Protein AF-A0A8E2I659-F1 (afdb_monomer)

Structure (mmCIF, N/CA/C/O backbone):
data_AF-A0A8E2I659-F1
#
_entry.id   AF-A0A8E2I659-F1
#
loop_
_atom_site.group_PDB
_atom_site.id
_atom_site.type_symbol
_atom_site.label_atom_id
_atom_site.label_alt_id
_atom_site.label_comp_id
_atom_site.label_asym_id
_atom_site.label_entity_id
_atom_site.label_seq_id
_atom_site.pdbx_PDB_ins_code
_atom_sit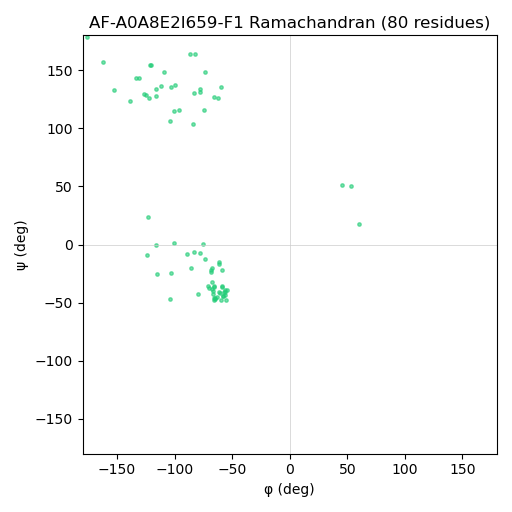e.Cartn_x
_atom_site.Cartn_y
_atom_site.Cartn_z
_atom_site.occupancy
_atom_site.B_iso_or_equiv
_atom_site.auth_seq_id
_atom_site.auth_comp_id
_atom_site.auth_asym_id
_atom_site.auth_atom_id
_atom_site.pdbx_PDB_model_num
ATOM 1 N N . VAL A 1 1 ? -6.951 6.762 -2.458 1.00 89.75 1 VAL A N 1
ATOM 2 C CA . VAL A 1 1 ? -6.708 5.576 -3.321 1.00 89.75 1 VAL A CA 1
ATOM 3 C C . VAL A 1 1 ? -6.902 5.878 -4.808 1.00 89.75 1 VAL A C 1
ATOM 5 O O . VAL A 1 1 ? -5.925 5.755 -5.522 1.00 89.75 1 VAL A O 1
ATOM 8 N N . ILE A 1 2 ? -8.071 6.342 -5.286 1.00 95.94 2 ILE A N 1
ATOM 9 C CA . ILE A 1 2 ? -8.256 6.685 -6.722 1.00 95.94 2 ILE A CA 1
ATOM 10 C C . ILE A 1 2 ? -7.262 7.752 -7.207 1.00 95.94 2 ILE A C 1
ATOM 12 O O . I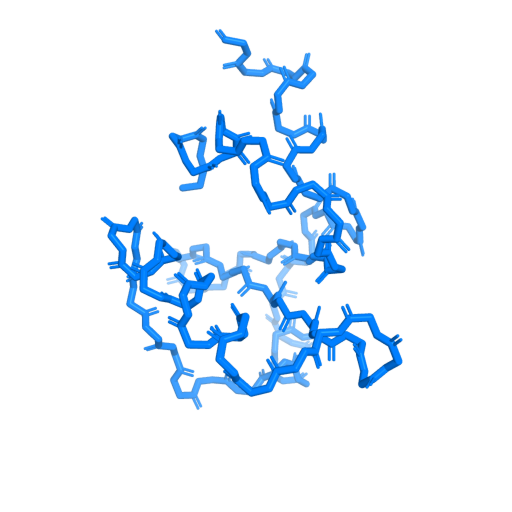LE A 1 2 ? -6.662 7.606 -8.259 1.00 95.94 2 ILE A O 1
ATOM 16 N N . SER A 1 3 ? -7.035 8.817 -6.434 1.00 96.19 3 SER A N 1
ATOM 17 C CA . SER A 1 3 ? -6.044 9.831 -6.824 1.00 96.19 3 SER A CA 1
ATOM 18 C C . SER A 1 3 ? -4.605 9.302 -6.801 1.00 96.19 3 SER A C 1
ATOM 20 O O . SER A 1 3 ? -3.798 9.731 -7.615 1.00 96.19 3 SER A O 1
ATOM 22 N N . LEU A 1 4 ? -4.306 8.369 -5.889 1.00 95.62 4 LEU A N 1
ATOM 23 C CA . LEU A 1 4 ? -2.981 7.763 -5.738 1.00 95.62 4 LEU A CA 1
ATOM 24 C C . LEU A 1 4 ? -2.654 6.836 -6.915 1.00 95.62 4 LEU A C 1
ATOM 26 O O . LEU A 1 4 ? -1.530 6.853 -7.392 1.00 95.62 4 LEU A O 1
A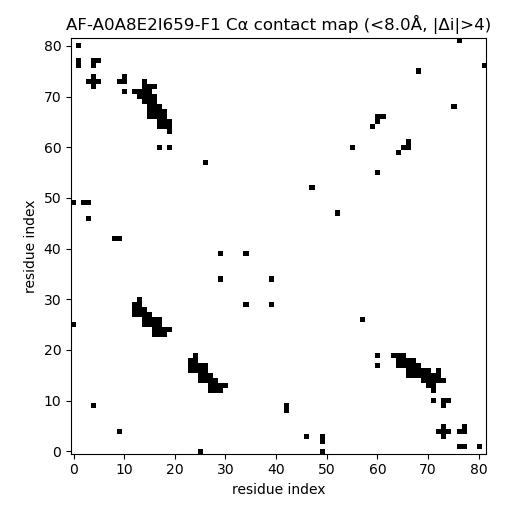TOM 30 N N . SER A 1 5 ? -3.637 6.088 -7.435 1.00 95.06 5 SER A N 1
ATOM 31 C CA . SER A 1 5 ? -3.406 5.160 -8.552 1.00 95.06 5 SER A CA 1
ATOM 32 C C . SER A 1 5 ? -2.934 5.845 -9.831 1.00 95.06 5 SER A C 1
ATOM 34 O O . SER A 1 5 ? -2.406 5.180 -10.708 1.00 95.06 5 SER A O 1
ATOM 36 N N . LYS A 1 6 ? -3.090 7.167 -9.949 1.00 94.44 6 LYS A N 1
ATOM 37 C CA . LYS A 1 6 ? -2.639 7.941 -11.113 1.00 94.44 6 LYS A CA 1
ATOM 38 C C . LYS A 1 6 ? -1.128 8.217 -11.121 1.00 94.44 6 LYS A C 1
ATOM 40 O O . LYS A 1 6 ? -0.642 8.769 -12.103 1.00 94.44 6 LYS A O 1
ATOM 45 N N . ARG A 1 7 ? -0.408 7.882 -10.045 1.00 93.81 7 ARG A N 1
ATOM 46 C CA . ARG A 1 7 ? 1.054 7.999 -9.946 1.00 93.81 7 ARG A CA 1
ATOM 47 C C . ARG A 1 7 ? 1.702 6.760 -10.561 1.00 93.81 7 ARG A C 1
ATOM 49 O O . ARG A 1 7 ? 1.691 5.695 -9.953 1.00 93.81 7 ARG A O 1
ATOM 56 N N . THR A 1 8 ? 2.230 6.902 -11.773 1.00 88.56 8 THR A N 1
ATOM 57 C CA . THR A 1 8 ? 2.860 5.808 -12.534 1.00 88.56 8 THR A CA 1
ATOM 58 C C . THR A 1 8 ? 4.157 5.315 -11.899 1.00 88.56 8 THR A C 1
ATOM 60 O O . THR A 1 8 ? 4.580 4.194 -12.143 1.00 88.56 8 THR A O 1
ATOM 63 N N . GLU A 1 9 ? 4.782 6.131 -11.049 1.00 90.25 9 GLU A N 1
ATOM 64 C CA . GLU A 1 9 ? 5.973 5.776 -10.269 1.00 90.25 9 GLU A CA 1
ATOM 65 C C . GLU A 1 9 ? 5.721 4.603 -9.305 1.00 90.25 9 GLU A C 1
ATOM 67 O O . GLU A 1 9 ? 6.660 4.009 -8.792 1.00 90.25 9 GLU A O 1
ATOM 72 N N . LEU A 1 10 ? 4.452 4.266 -9.050 1.00 89.50 10 LEU A N 1
ATOM 73 C CA . LEU A 1 10 ? 4.040 3.230 -8.108 1.00 89.50 10 LEU A CA 1
ATOM 74 C C . LEU A 1 10 ? 3.672 1.899 -8.785 1.00 89.50 10 LEU A C 1
ATOM 76 O O . LEU A 1 10 ? 3.259 0.966 -8.096 1.00 89.50 10 LEU A O 1
ATOM 80 N N . ASP A 1 11 ? 3.774 1.802 -10.113 1.00 86.62 11 ASP A N 1
ATOM 81 C CA . ASP A 1 11 ? 3.279 0.646 -10.875 1.00 86.62 11 ASP A CA 1
ATOM 82 C C . ASP A 1 11 ? 4.080 -0.644 -10.617 1.00 86.62 11 ASP A C 1
ATOM 84 O O . ASP A 1 11 ? 3.536 -1.738 -10.766 1.00 86.62 11 ASP A O 1
ATOM 88 N N . GLU A 1 12 ? 5.340 -0.532 -10.187 1.00 88.25 12 GLU A N 1
ATOM 89 C CA . GLU A 1 12 ? 6.197 -1.680 -9.846 1.00 88.25 12 GLU A CA 1
ATOM 90 C C . GLU A 1 12 ? 5.965 -2.208 -8.418 1.00 88.25 12 GLU A C 1
ATOM 92 O O . GLU A 1 12 ? 6.495 -3.254 -8.040 1.00 88.25 12 GLU A O 1
ATOM 97 N N . LEU A 1 13 ? 5.140 -1.521 -7.619 1.00 92.25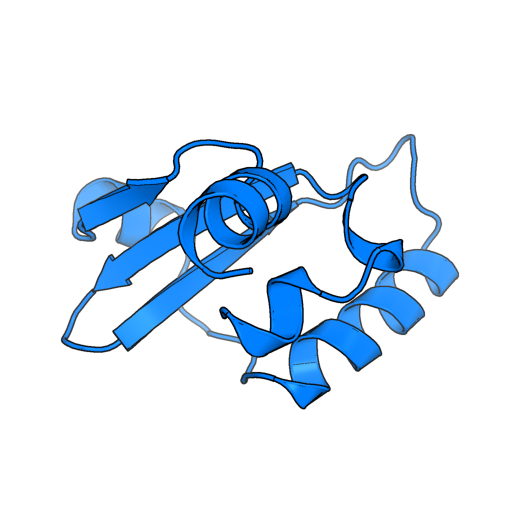 13 LEU A N 1
ATOM 98 C CA . LEU A 1 13 ? 4.866 -1.916 -6.243 1.00 92.25 13 LEU A CA 1
ATOM 99 C C . LEU A 1 13 ? 3.876 -3.077 -6.170 1.00 92.25 13 LEU A C 1
ATOM 101 O O . LEU A 1 13 ? 2.774 -3.049 -6.734 1.00 92.25 13 LEU A O 1
ATOM 105 N N . GLN A 1 14 ? 4.216 -4.065 -5.346 1.00 94.62 14 GLN A N 1
ATOM 106 C CA . GLN A 1 14 ? 3.281 -5.122 -4.992 1.00 94.62 14 GLN A CA 1
ATOM 107 C C . GLN A 1 14 ? 2.256 -4.557 -4.012 1.00 94.62 14 GLN A C 1
ATOM 109 O O . GLN A 1 14 ? 2.584 -4.122 -2.907 1.00 94.62 14 GLN A O 1
ATOM 114 N N . THR A 1 15 ? 0.994 -4.517 -4.441 1.00 96.62 15 THR A N 1
ATOM 115 C CA . THR A 1 15 ? -0.064 -3.825 -3.703 1.00 96.62 15 THR A CA 1
ATOM 116 C C . THR A 1 15 ? -1.307 -4.671 -3.513 1.00 96.62 15 THR A C 1
ATOM 118 O O . THR A 1 15 ? -1.735 -5.384 -4.420 1.00 96.62 15 THR A O 1
ATOM 121 N N . LYS A 1 16 ? -1.937 -4.522 -2.341 1.00 97.81 16 LYS A N 1
ATOM 122 C CA . LYS A 1 16 ? -3.247 -5.108 -2.011 1.00 97.81 16 LYS A CA 1
ATOM 123 C C . LYS A 1 16 ? -4.154 -4.074 -1.364 1.00 97.81 16 LYS A C 1
ATOM 125 O O . LYS A 1 16 ? -3.695 -3.260 -0.565 1.00 97.81 16 LYS A O 1
ATOM 130 N N . LEU A 1 17 ? -5.449 -4.115 -1.669 1.00 98.19 17 LEU A N 1
ATOM 131 C CA . LEU A 1 17 ? -6.430 -3.182 -1.119 1.00 98.19 17 LEU A CA 1
ATOM 132 C C . LEU A 1 17 ? -7.449 -3.913 -0.254 1.00 98.19 17 LEU A C 1
ATOM 134 O O . LEU A 1 17 ? -8.131 -4.829 -0.714 1.00 98.19 17 LEU A O 1
ATOM 138 N N . PHE A 1 18 ? -7.620 -3.428 0.970 1.00 98.50 18 PHE A N 1
ATOM 139 C CA . PHE A 1 18 ? -8.586 -3.936 1.934 1.00 98.50 18 PHE A CA 1
ATOM 140 C C . PHE A 1 18 ? -9.564 -2.838 2.354 1.00 98.50 18 PHE A C 1
ATOM 142 O O . PHE A 1 18 ? -9.228 -1.653 2.365 1.00 98.50 18 PHE A O 1
ATOM 149 N N . SER A 1 19 ? -10.764 -3.232 2.780 1.00 98.06 19 SER A N 1
ATOM 150 C CA . SER A 1 19 ? -11.621 -2.395 3.624 1.00 98.06 19 SER A CA 1
ATOM 151 C C . SER A 1 19 ? -11.753 -2.997 5.011 1.00 98.06 19 SER A C 1
ATOM 153 O O . SER A 1 19 ? -11.968 -4.195 5.179 1.00 98.06 19 SER A O 1
ATOM 155 N N . PHE A 1 20 ? -11.649 -2.150 6.026 1.00 97.94 20 PHE A N 1
ATOM 156 C CA . PHE A 1 20 ? -11.812 -2.549 7.414 1.00 97.94 20 PHE A CA 1
ATOM 157 C C . PHE A 1 20 ? -12.303 -1.355 8.231 1.00 97.94 20 PHE A C 1
ATOM 159 O O . PHE A 1 20 ? -11.779 -0.253 8.099 1.00 97.94 20 PHE A O 1
ATOM 166 N N . LYS A 1 21 ? -13.333 -1.552 9.066 1.00 95.94 21 LYS A N 1
ATOM 167 C CA . LYS A 1 21 ? -13.902 -0.506 9.944 1.00 95.94 21 LYS A CA 1
ATOM 168 C C . LYS A 1 21 ? -14.126 0.845 9.236 1.00 95.94 21 LYS A C 1
ATOM 170 O O . LYS A 1 21 ? -13.675 1.886 9.709 1.00 95.94 21 LYS A O 1
ATOM 175 N N . ASN A 1 22 ? -14.808 0.812 8.088 1.00 95.94 22 ASN A N 1
ATOM 176 C CA . ASN A 1 22 ? -15.143 1.983 7.261 1.00 95.94 22 ASN A CA 1
ATOM 177 C C . ASN A 1 22 ? -13.932 2.778 6.733 1.00 95.94 22 ASN A C 1
ATOM 179 O O . ASN A 1 22 ? -14.089 3.915 6.293 1.00 95.94 22 ASN A O 1
ATOM 183 N N . LYS A 1 23 ? -12.737 2.183 6.741 1.00 96.94 23 LYS A N 1
ATOM 184 C CA . LYS A 1 23 ? -11.527 2.733 6.131 1.00 96.94 23 LYS A CA 1
ATOM 185 C C . LYS A 1 23 ? -10.988 1.779 5.072 1.00 96.94 23 LY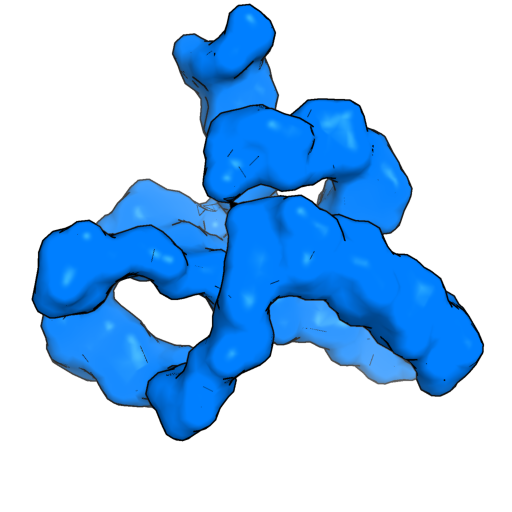S A C 1
ATOM 187 O O . LYS A 1 23 ? -11.228 0.572 5.133 1.00 96.94 23 LYS A O 1
ATOM 192 N N . TYR A 1 24 ? -10.259 2.340 4.115 1.00 97.50 24 TYR A N 1
ATOM 193 C CA . TYR A 1 24 ? -9.507 1.581 3.124 1.00 97.50 24 TYR A CA 1
ATOM 194 C C . TYR A 1 24 ? -8.044 1.523 3.541 1.00 97.50 24 TYR A C 1
ATOM 196 O O . TYR A 1 24 ? -7.490 2.534 3.968 1.00 97.50 24 TYR A O 1
ATOM 204 N N . TYR A 1 25 ? -7.443 0.348 3.405 1.00 98.12 25 TYR A N 1
ATOM 205 C CA . TYR A 1 25 ? -6.048 0.091 3.733 1.00 98.12 25 TYR A CA 1
ATOM 206 C C . TYR A 1 25 ? -5.343 -0.437 2.496 1.00 98.12 25 TYR A C 1
ATOM 208 O O . TYR A 1 25 ? -5.802 -1.406 1.889 1.00 98.12 25 TYR A O 1
ATOM 216 N N . LEU A 1 26 ? -4.245 0.215 2.132 1.00 97.56 26 LEU A N 1
ATOM 217 C CA . LEU A 1 26 ? -3.364 -0.208 1.058 1.00 97.56 26 LEU A CA 1
ATOM 218 C C . LEU A 1 26 ? -2.155 -0.893 1.696 1.00 97.56 26 LEU A C 1
ATOM 220 O O . LEU A 1 26 ? -1.408 -0.251 2.426 1.00 97.56 26 LEU A O 1
ATOM 224 N N . SER A 1 27 ? -1.998 -2.188 1.445 1.00 97.06 27 SER A N 1
ATOM 225 C CA . SER A 1 27 ? -0.753 -2.895 1.735 1.00 97.06 27 SER A CA 1
ATOM 226 C C . SER A 1 27 ? 0.196 -2.655 0.574 1.00 97.06 27 SER A C 1
ATOM 228 O O . SER A 1 27 ? -0.211 -2.842 -0.575 1.00 97.06 27 SER A O 1
ATOM 230 N N . VAL A 1 28 ? 1.422 -2.252 0.882 1.00 95.38 28 VAL A N 1
ATOM 231 C CA . VAL A 1 28 ? 2.500 -2.041 -0.084 1.00 95.38 28 VAL A CA 1
ATOM 232 C C . VAL A 1 28 ? 3.682 -2.879 0.374 1.00 95.38 28 VAL A C 1
ATOM 234 O O . VAL A 1 28 ? 4.063 -2.810 1.541 1.00 95.38 28 VAL A O 1
ATOM 237 N N . GLU A 1 29 ? 4.224 -3.681 -0.529 1.00 93.62 29 GLU A N 1
ATOM 238 C CA . GLU A 1 29 ? 5.449 -4.441 -0.315 1.00 93.62 29 GLU A CA 1
ATOM 239 C C . GLU A 1 29 ? 6.511 -3.934 -1.295 1.00 93.62 29 GLU A C 1
ATOM 241 O O . GLU A 1 29 ? 6.225 -3.741 -2.481 1.00 93.62 29 GLU A O 1
ATOM 246 N N . PHE A 1 30 ? 7.717 -3.700 -0.775 1.00 91.81 30 PHE A N 1
ATOM 247 C CA . PHE A 1 30 ? 8.901 -3.300 -1.531 1.00 91.81 30 PHE A CA 1
ATOM 248 C C . PHE A 1 30 ? 9.812 -4.526 -1.649 1.00 91.81 30 PHE A C 1
ATOM 250 O O . PHE A 1 30 ? 10.379 -4.941 -0.640 1.00 91.81 30 PHE A O 1
ATOM 257 N N . PRO A 1 31 ? 9.910 -5.164 -2.826 1.00 89.06 31 PRO A N 1
ATOM 258 C CA . PRO A 1 31 ? 10.836 -6.270 -3.031 1.00 89.06 31 PRO A CA 1
ATOM 259 C C . PRO A 1 31 ? 12.294 -5.823 -2.858 1.00 89.06 31 PRO A C 1
ATOM 261 O O . PRO A 1 31 ? 12.736 -4.888 -3.528 1.00 89.06 31 PRO A O 1
ATOM 264 N N . ASP A 1 32 ? 13.034 -6.513 -1.984 1.00 86.19 32 ASP A N 1
ATOM 265 C CA . ASP A 1 32 ? 14.428 -6.190 -1.625 1.00 86.19 32 ASP A CA 1
ATOM 266 C C . ASP A 1 32 ? 15.394 -6.204 -2.828 1.00 86.19 32 ASP A C 1
ATOM 268 O O . ASP A 1 32 ? 16.480 -5.636 -2.775 1.00 86.19 32 ASP A O 1
ATOM 272 N N . ASP A 1 33 ? 15.034 -6.896 -3.911 1.00 89.25 33 ASP A N 1
ATOM 273 C CA . ASP A 1 33 ? 15.824 -7.023 -5.135 1.00 89.25 33 ASP A CA 1
ATOM 274 C C . ASP A 1 33 ? 15.553 -5.922 -6.171 1.00 89.25 33 ASP A C 1
ATOM 276 O O . ASP A 1 33 ? 16.272 -5.843 -7.170 1.00 89.25 33 ASP A O 1
ATOM 280 N N . LEU A 1 34 ? 14.535 -5.085 -5.945 1.00 87.88 34 LEU A N 1
ATOM 281 C CA . LEU A 1 34 ? 14.096 -4.052 -6.888 1.00 87.88 34 LEU A CA 1
ATOM 282 C C . LEU A 1 34 ? 14.287 -2.624 -6.370 1.00 87.88 34 LEU A C 1
ATOM 284 O O . LEU A 1 34 ? 14.410 -1.717 -7.188 1.00 87.88 34 LEU A O 1
ATOM 288 N N . PHE A 1 35 ? 14.308 -2.421 -5.051 1.00 92.19 35 PHE A N 1
ATOM 289 C CA . PHE A 1 35 ? 14.330 -1.088 -4.449 1.00 92.19 35 PHE A CA 1
ATOM 290 C C . PHE A 1 35 ? 15.482 -0.942 -3.458 1.00 92.19 35 PHE A C 1
ATOM 292 O O . PHE A 1 35 ? 15.633 -1.756 -2.547 1.00 92.19 35 PHE A O 1
ATOM 299 N N . GLU A 1 36 ? 16.271 0.121 -3.606 1.00 94.50 36 GLU A N 1
ATOM 300 C CA . GLU A 1 36 ? 17.231 0.531 -2.583 1.00 94.50 36 GLU A CA 1
ATOM 301 C C . GLU A 1 36 ? 16.534 1.362 -1.490 1.00 94.50 36 GLU A C 1
ATOM 303 O O . GLU A 1 36 ? 15.422 1.859 -1.676 1.00 94.50 36 GLU A O 1
ATOM 308 N N . GLU A 1 37 ? 17.180 1.545 -0.332 1.00 93.00 37 GLU A N 1
ATOM 309 C CA . GLU A 1 37 ? 16.597 2.309 0.789 1.00 93.00 37 GLU A CA 1
ATOM 310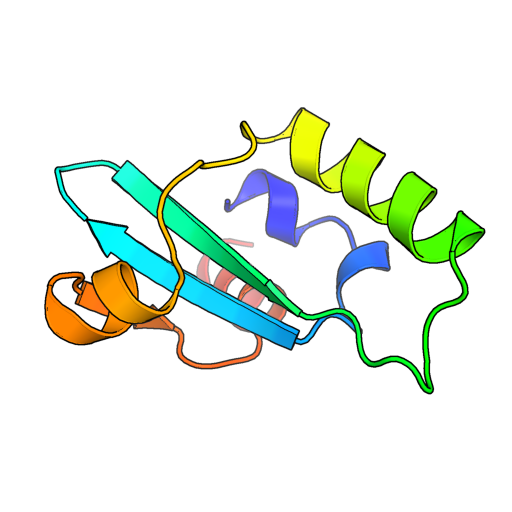 C C . GLU A 1 37 ? 16.158 3.727 0.373 1.00 93.00 37 GLU A C 1
ATOM 312 O O . GLU A 1 37 ? 15.083 4.179 0.764 1.00 93.00 37 GLU A O 1
ATOM 317 N N . GLU A 1 38 ? 16.940 4.409 -0.475 1.00 95.12 38 GLU A N 1
A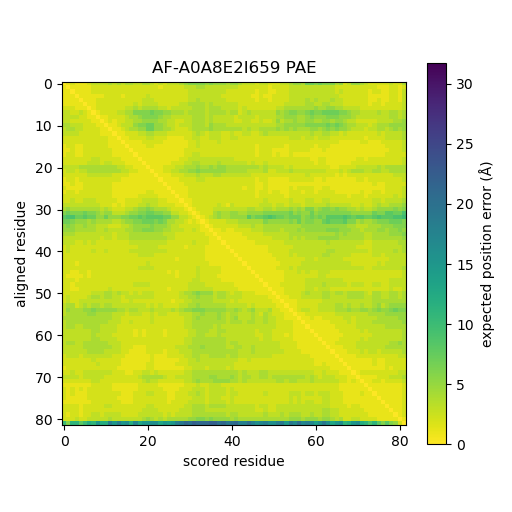TOM 318 C CA . GLU A 1 38 ? 16.596 5.746 -0.980 1.00 95.12 38 GLU A CA 1
ATOM 319 C C . GLU A 1 38 ? 15.338 5.728 -1.869 1.00 95.12 38 GLU A C 1
ATOM 321 O O . GLU A 1 38 ? 14.512 6.643 -1.801 1.00 95.12 38 GLU A O 1
ATOM 326 N N . ASP A 1 39 ? 15.144 4.676 -2.671 1.00 93.69 39 ASP A N 1
ATOM 327 C CA . ASP A 1 39 ? 13.939 4.516 -3.490 1.00 93.69 39 ASP A CA 1
ATOM 328 C C . ASP A 1 39 ? 12.707 4.314 -2.608 1.00 93.69 39 ASP A C 1
ATOM 330 O O . ASP A 1 39 ? 11.663 4.929 -2.840 1.00 93.69 39 ASP A O 1
ATOM 334 N N . ILE A 1 40 ? 12.840 3.489 -1.564 1.00 94.81 40 ILE A N 1
ATOM 335 C CA . ILE A 1 40 ? 11.767 3.226 -0.602 1.00 94.81 40 ILE A CA 1
ATOM 336 C C . ILE A 1 40 ? 11.341 4.531 0.080 1.00 94.81 40 ILE A C 1
ATOM 338 O O . ILE A 1 40 ? 10.146 4.830 0.112 1.00 94.81 40 ILE A O 1
ATOM 342 N N . ASP A 1 41 ? 12.285 5.342 0.562 1.00 95.25 41 ASP A N 1
ATOM 343 C CA . ASP A 1 41 ? 11.993 6.625 1.217 1.00 95.25 41 ASP A CA 1
ATOM 344 C C . ASP A 1 41 ? 11.283 7.619 0.278 1.00 95.25 41 ASP A C 1
ATOM 346 O O . ASP A 1 41 ? 10.318 8.298 0.666 1.00 95.25 41 ASP A O 1
ATOM 350 N N . ASN A 1 42 ? 11.713 7.683 -0.986 1.00 94.94 42 ASN A N 1
ATOM 351 C CA . ASN A 1 42 ? 11.088 8.525 -2.005 1.00 94.94 42 ASN A CA 1
ATOM 352 C C . ASN A 1 42 ? 9.651 8.075 -2.314 1.00 94.94 42 ASN A C 1
ATOM 354 O O . A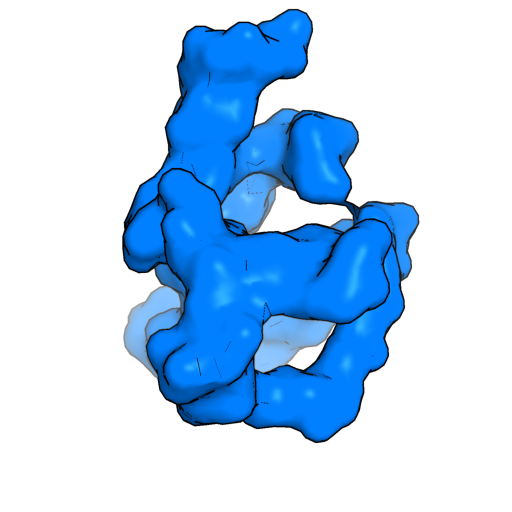SN A 1 42 ? 8.723 8.890 -2.337 1.00 94.94 42 ASN A O 1
ATOM 358 N N . LEU A 1 43 ? 9.440 6.773 -2.512 1.00 95.19 43 LEU A N 1
ATOM 359 C CA . LEU A 1 43 ? 8.122 6.207 -2.802 1.00 95.19 43 LEU A CA 1
ATOM 360 C C . LEU A 1 43 ? 7.183 6.338 -1.600 1.00 95.19 43 LEU A C 1
ATOM 362 O O . LEU A 1 43 ? 6.013 6.696 -1.763 1.00 95.19 43 LEU A O 1
ATOM 366 N N . LEU A 1 44 ? 7.694 6.123 -0.386 1.00 95.31 44 LEU A N 1
ATOM 367 C CA . LEU A 1 44 ? 6.942 6.307 0.850 1.00 95.31 44 LEU A CA 1
ATOM 368 C C . LEU A 1 44 ? 6.469 7.754 0.998 1.00 95.31 44 LEU A C 1
ATOM 370 O O . LEU A 1 44 ? 5.303 7.983 1.323 1.00 95.31 44 LEU A O 1
ATOM 374 N N . SER A 1 45 ? 7.325 8.726 0.677 1.00 95.31 45 SER A N 1
ATOM 375 C CA . SER A 1 45 ? 6.952 10.144 0.682 1.00 95.31 45 SER A CA 1
ATOM 376 C C . SER A 1 45 ? 5.746 10.419 -0.224 1.00 95.31 45 SER A C 1
ATOM 378 O O . SER A 1 45 ? 4.804 11.087 0.199 1.00 95.31 45 SER A O 1
ATOM 380 N N . ILE A 1 46 ? 5.712 9.837 -1.430 1.00 95.44 46 ILE A N 1
ATOM 381 C CA . ILE A 1 46 ? 4.573 9.960 -2.355 1.00 95.44 46 ILE A CA 1
ATOM 382 C C . ILE A 1 46 ? 3.319 9.292 -1.782 1.00 95.44 46 ILE A C 1
ATOM 384 O O . ILE A 1 46 ? 2.240 9.881 -1.827 1.00 95.44 46 ILE A O 1
ATOM 388 N N . LEU A 1 47 ? 3.427 8.072 -1.242 1.00 96.19 47 LEU A N 1
ATOM 389 C CA . LEU A 1 47 ? 2.289 7.351 -0.655 1.00 96.19 47 LEU A CA 1
ATOM 390 C C . LEU A 1 47 ? 1.625 8.170 0.466 1.00 96.19 47 LEU A C 1
ATOM 392 O O . LEU A 1 47 ? 0.392 8.249 0.531 1.00 96.19 47 LEU A O 1
ATOM 396 N N . LEU A 1 48 ? 2.443 8.817 1.300 1.00 95.88 48 LEU A N 1
ATOM 397 C CA . LEU A 1 48 ? 2.009 9.613 2.448 1.00 95.88 48 LEU A CA 1
ATOM 398 C C . LEU A 1 48 ? 1.371 10.963 2.075 1.00 95.88 48 LEU A C 1
ATOM 400 O O . LEU A 1 48 ? 0.690 11.570 2.897 1.00 95.88 48 LEU A O 1
ATOM 404 N N . GLU A 1 49 ? 1.479 11.422 0.825 1.00 96.38 49 GLU A N 1
ATOM 405 C CA . GLU A 1 49 ? 0.690 12.571 0.348 1.00 96.38 49 GLU A CA 1
ATOM 406 C C . GLU A 1 49 ? -0.815 12.250 0.246 1.00 96.38 49 GLU A C 1
ATOM 408 O O . GLU A 1 49 ? -1.655 13.153 0.240 1.00 96.38 49 GLU A O 1
ATOM 413 N N . TYR A 1 50 ? -1.177 10.965 0.149 1.00 96.25 50 TYR A N 1
ATOM 414 C CA . TYR A 1 50 ? -2.545 10.507 -0.126 1.00 96.25 50 TYR A CA 1
ATOM 415 C C . TYR A 1 50 ? -3.179 9.709 1.018 1.00 96.25 50 TYR A C 1
ATOM 417 O O . TYR A 1 50 ? -4.333 9.271 0.895 1.00 96.25 50 TYR A O 1
ATOM 425 N N . GLY A 1 51 ? -2.448 9.500 2.109 1.00 94.56 51 GLY A N 1
ATOM 426 C CA . GLY A 1 51 ? -2.893 8.742 3.267 1.00 94.56 51 GLY A CA 1
ATOM 427 C C . GLY A 1 51 ? -1.861 8.756 4.387 1.00 94.56 51 GLY A C 1
ATOM 428 O O . GLY A 1 51 ? -0.785 9.316 4.244 1.00 94.56 51 GLY A O 1
ATOM 429 N N . ASP A 1 52 ? -2.202 8.111 5.495 1.00 95.69 52 ASP A N 1
ATOM 430 C CA . ASP A 1 52 ? -1.324 7.997 6.657 1.00 95.69 52 ASP A CA 1
ATOM 431 C C . ASP A 1 52 ? -0.809 6.563 6.793 1.00 95.69 52 ASP A C 1
ATOM 433 O O . ASP A 1 52 ? -1.533 5.601 6.498 1.00 95.69 52 ASP A O 1
ATOM 437 N N . GLU A 1 53 ? 0.409 6.410 7.315 1.00 94.94 53 GLU A N 1
ATOM 438 C CA . GLU A 1 53 ? 0.914 5.105 7.732 1.00 94.94 53 GLU A CA 1
ATOM 439 C C . GLU A 1 53 ? 0.002 4.509 8.816 1.00 94.94 53 GLU A C 1
ATOM 441 O O . GLU A 1 53 ? -0.427 5.179 9.763 1.00 94.94 53 GLU A O 1
ATOM 446 N N . SER A 1 54 ? -0.312 3.219 8.685 1.00 95.06 54 SER A N 1
ATOM 447 C CA . SER A 1 54 ? -1.125 2.514 9.666 1.00 95.06 54 SER A CA 1
ATOM 448 C C . SER A 1 54 ? -0.279 1.619 10.557 1.00 95.06 54 SER A C 1
ATOM 450 O O . SER A 1 54 ? 0.496 0.806 10.078 1.00 95.06 54 SER A O 1
ATOM 452 N N . SER A 1 55 ? -0.547 1.654 11.863 1.00 93.69 55 SER A N 1
ATOM 453 C CA . SER A 1 55 ? -0.010 0.677 12.819 1.00 93.69 55 SER A CA 1
ATOM 454 C C . SER A 1 55 ? -0.701 -0.695 12.765 1.00 93.69 55 SER A C 1
ATOM 456 O O . SER A 1 55 ? -0.377 -1.587 13.553 1.00 93.69 55 SER A O 1
ATOM 458 N N . LEU A 1 56 ? -1.694 -0.882 11.886 1.00 94.50 56 LEU A N 1
ATOM 459 C CA . LEU A 1 56 ? -2.337 -2.178 11.685 1.00 94.50 56 LEU A CA 1
ATOM 460 C C . LEU A 1 56 ? -1.453 -3.083 10.835 1.00 94.50 56 LEU A C 1
ATOM 462 O O . LEU A 1 56 ? -1.017 -2.713 9.753 1.00 94.50 56 LEU A O 1
ATOM 466 N N . THR A 1 57 ? -1.261 -4.312 11.302 1.00 94.12 57 THR A N 1
ATOM 467 C CA . THR A 1 57 ? -0.520 -5.318 10.547 1.00 94.12 57 THR A CA 1
ATOM 468 C C . THR A 1 57 ? -1.340 -5.843 9.371 1.00 94.12 57 THR A C 1
ATOM 470 O O . THR A 1 57 ? -2.563 -5.995 9.466 1.00 94.12 57 THR A O 1
ATOM 473 N N . VAL A 1 58 ? -0.651 -6.219 8.290 1.00 92.56 58 VAL A N 1
ATOM 474 C CA . VAL A 1 58 ? -1.276 -6.870 7.128 1.00 92.56 58 VAL A CA 1
ATOM 475 C C . VAL A 1 58 ? -2.030 -8.150 7.521 1.00 92.56 58 VAL A C 1
ATOM 477 O O . VAL A 1 58 ? -3.159 -8.349 7.084 1.00 92.56 58 VAL A O 1
ATOM 480 N N . HIS A 1 59 ? -1.492 -8.947 8.451 1.00 95.06 59 HIS A N 1
ATOM 481 C CA . HIS A 1 59 ? -2.135 -10.160 8.975 1.00 95.06 59 HIS A CA 1
ATOM 482 C C . HIS A 1 59 ? -3.527 -9.886 9.568 1.00 95.06 59 HIS A C 1
ATOM 484 O O . HIS A 1 59 ? -4.471 -10.629 9.318 1.00 95.06 59 HIS A O 1
ATOM 490 N N . ARG A 1 60 ? -3.707 -8.777 10.304 1.00 95.81 60 ARG A N 1
ATOM 491 C CA . ARG A 1 60 ? -5.032 -8.409 10.831 1.00 95.81 60 ARG A CA 1
ATOM 492 C C . ARG A 1 60 ? -6.026 -8.053 9.733 1.00 95.81 60 ARG A C 1
ATOM 494 O O . ARG A 1 60 ? -7.213 -8.333 9.886 1.00 95.81 60 ARG A O 1
ATOM 501 N N . LEU A 1 61 ? -5.563 -7.417 8.660 1.00 96.69 61 LEU A N 1
ATOM 502 C CA . LEU A 1 61 ? -6.403 -7.098 7.507 1.00 96.69 61 LEU A CA 1
ATOM 503 C C . LEU A 1 61 ? -6.759 -8.356 6.711 1.00 96.69 61 LEU A C 1
ATOM 505 O O . LEU A 1 61 ? -7.885 -8.463 6.243 1.00 96.69 61 LEU A O 1
ATOM 509 N N . GLN A 1 62 ? -5.844 -9.319 6.612 1.00 94.69 62 GLN A N 1
ATOM 510 C CA . GLN A 1 62 ? -6.100 -10.614 5.980 1.00 94.69 62 GLN A CA 1
ATOM 511 C C . GLN A 1 62 ? -7.100 -11.465 6.778 1.00 94.69 62 GLN A C 1
ATOM 513 O O . GLN A 1 62 ? -7.945 -12.124 6.182 1.00 94.69 62 GLN A O 1
ATOM 518 N N . GLU A 1 63 ? -7.037 -11.436 8.113 1.00 95.88 63 GLU A N 1
ATOM 519 C CA . GLU A 1 63 ? -7.940 -12.213 8.974 1.00 95.88 63 GLU A CA 1
ATOM 520 C C . GLU A 1 63 ? -9.330 -11.577 9.144 1.00 95.88 63 GLU A C 1
ATOM 522 O O . GLU A 1 63 ? -10.336 -12.284 9.142 1.00 95.88 63 GLU A O 1
ATOM 527 N N . TYR A 1 64 ? -9.400 -10.254 9.335 1.00 96.81 64 TYR A N 1
ATOM 528 C CA . TYR A 1 64 ? -10.638 -9.565 9.740 1.00 96.81 64 TYR A CA 1
ATOM 529 C C . TYR A 1 64 ? -11.078 -8.448 8.791 1.00 96.81 64 TYR A C 1
ATOM 531 O O . TYR A 1 64 ? -12.149 -7.864 8.982 1.00 96.81 64 TYR A O 1
ATOM 539 N N . GLY A 1 65 ? -10.242 -8.084 7.822 1.00 97.06 65 GLY A N 1
ATOM 540 C CA . GLY A 1 65 ? -10.584 -7.131 6.778 1.00 97.06 65 GLY A CA 1
ATOM 541 C C . GLY A 1 65 ? -11.274 -7.813 5.603 1.00 97.06 65 GLY A C 1
ATOM 542 O O . GLY A 1 65 ? -11.229 -9.026 5.429 1.00 97.06 65 GLY A O 1
ATOM 543 N N . ASN A 1 66 ? -11.906 -7.002 4.764 1.00 98.12 66 ASN A N 1
ATOM 544 C CA . ASN A 1 66 ? -12.425 -7.454 3.485 1.00 98.12 66 ASN A CA 1
ATOM 545 C C . ASN A 1 66 ? -11.395 -7.131 2.410 1.00 98.12 66 ASN A C 1
ATOM 547 O O . ASN A 1 66 ? -11.132 -5.954 2.145 1.00 98.12 66 ASN A O 1
ATOM 551 N N . LEU A 1 67 ? -10.838 -8.160 1.782 1.00 98.06 67 LEU A N 1
ATOM 552 C CA . LEU A 1 67 ? -10.012 -7.998 0.594 1.00 98.06 67 LEU A CA 1
ATOM 553 C C . LEU A 1 67 ? -10.870 -7.470 -0.565 1.00 98.06 67 LEU A C 1
ATOM 555 O O . LEU A 1 67 ? -11.917 -8.035 -0.875 1.00 98.06 67 LEU A O 1
ATOM 559 N N . ILE A 1 68 ? -10.431 -6.378 -1.187 1.00 98.12 68 ILE A N 1
ATOM 560 C CA . ILE A 1 68 ? -11.096 -5.759 -2.342 1.00 98.12 68 ILE A CA 1
ATOM 561 C C . ILE A 1 68 ? -10.327 -6.090 -3.618 1.00 98.12 68 ILE A C 1
ATOM 563 O O . ILE A 1 68 ? -10.932 -6.463 -4.619 1.00 98.12 68 ILE A O 1
ATOM 567 N N . ILE A 1 69 ? -9.000 -5.936 -3.583 1.00 98.00 69 ILE A N 1
ATOM 568 C CA . ILE A 1 69 ? -8.102 -6.200 -4.712 1.00 98.00 69 ILE A CA 1
ATOM 569 C C . ILE A 1 69 ? -6.863 -6.913 -4.165 1.00 98.00 69 ILE A C 1
ATOM 571 O O . ILE A 1 69 ? -6.213 -6.388 -3.261 1.00 98.00 69 ILE A O 1
ATOM 575 N N . ASP A 1 70 ? -6.564 -8.100 -4.695 1.00 96.25 70 ASP A N 1
ATOM 576 C CA . ASP A 1 70 ? -5.488 -8.976 -4.199 1.00 96.25 70 ASP A CA 1
ATOM 577 C C . ASP A 1 70 ? -4.105 -8.665 -4.777 1.00 96.25 70 ASP A C 1
ATOM 579 O O . ASP A 1 70 ? -3.096 -9.044 -4.194 1.00 96.25 70 ASP A O 1
ATOM 583 N N . GLU A 1 71 ? -4.053 -7.968 -5.909 1.00 95.50 71 GLU A N 1
ATOM 584 C CA . GLU A 1 71 ? -2.819 -7.623 -6.610 1.00 95.50 71 GLU A CA 1
ATOM 585 C C . GLU A 1 71 ? -3.070 -6.470 -7.590 1.00 95.50 71 GLU A C 1
ATOM 587 O O . GLU A 1 71 ? -4.198 -6.265 -8.048 1.00 95.50 71 GLU A O 1
ATOM 592 N N . ASN A 1 72 ? -2.016 -5.728 -7.944 1.00 93.25 72 ASN A N 1
ATOM 593 C CA . ASN A 1 72 ? -2.061 -4.676 -8.966 1.00 93.25 72 ASN A CA 1
ATOM 594 C C . ASN A 1 72 ? -3.172 -3.639 -8.705 1.00 93.25 72 ASN A C 1
ATOM 596 O O . ASN A 1 72 ? -3.995 -3.335 -9.581 1.00 93.25 72 ASN A O 1
ATOM 600 N N . VAL A 1 73 ? -3.227 -3.108 -7.476 1.00 96.81 73 VAL A N 1
ATOM 601 C CA . VAL A 1 73 ? -4.287 -2.188 -7.030 1.00 96.81 73 VAL A CA 1
ATOM 602 C C . VAL A 1 73 ? -4.390 -0.980 -7.950 1.00 96.81 73 VAL A C 1
ATOM 604 O O . VAL A 1 73 ? -5.492 -0.633 -8.378 1.00 96.81 73 VAL A O 1
ATOM 607 N N . PHE A 1 74 ? -3.261 -0.351 -8.275 1.00 95.50 74 PHE A N 1
ATOM 608 C CA . PHE A 1 74 ? -3.249 0.875 -9.068 1.00 95.50 74 PHE A CA 1
ATOM 609 C C . PHE A 1 74 ? -3.750 0.641 -10.493 1.00 95.50 74 PHE A C 1
ATOM 611 O O . PHE A 1 74 ? -4.678 1.325 -10.928 1.00 95.50 74 PHE A O 1
ATOM 618 N N . ALA A 1 75 ? -3.249 -0.396 -11.170 1.00 94.56 75 ALA A N 1
ATOM 619 C CA . ALA A 1 75 ? -3.720 -0.788 -12.496 1.00 94.56 75 ALA A CA 1
ATOM 620 C C . ALA A 1 75 ? -5.226 -1.109 -12.503 1.00 94.56 75 ALA A C 1
ATOM 622 O O . ALA A 1 75 ? -5.967 -0.652 -13.377 1.00 94.56 75 ALA A O 1
ATOM 623 N N . THR A 1 76 ? -5.703 -1.850 -11.497 1.00 95.94 76 THR A N 1
ATOM 624 C CA . THR A 1 76 ? -7.122 -2.203 -11.366 1.00 95.94 76 THR A CA 1
ATOM 625 C C . THR A 1 76 ? -7.991 -0.965 -11.166 1.00 95.94 76 THR A C 1
ATOM 627 O O . THR A 1 76 ? -9.020 -0.823 -11.822 1.00 95.94 76 THR A O 1
ATOM 630 N N . ILE A 1 77 ? -7.589 -0.039 -10.296 1.00 96.25 77 ILE A N 1
ATOM 631 C CA . ILE A 1 77 ? -8.349 1.190 -10.057 1.00 96.25 77 ILE A CA 1
ATOM 632 C C . ILE A 1 77 ? -8.359 2.074 -11.304 1.00 96.25 77 ILE A C 1
ATOM 634 O O . ILE A 1 77 ? -9.435 2.513 -11.708 1.00 96.25 77 ILE A O 1
ATOM 638 N N . ASN A 1 78 ? -7.212 2.280 -11.952 1.00 94.12 78 ASN A N 1
ATOM 639 C CA . ASN A 1 78 ? -7.126 3.077 -13.178 1.00 94.12 78 ASN A CA 1
ATOM 640 C C . ASN A 1 78 ? -8.013 2.512 -14.294 1.00 94.12 78 ASN A C 1
ATOM 642 O O . ASN A 1 78 ? -8.662 3.277 -15.003 1.00 94.12 78 ASN A O 1
ATOM 646 N N . LYS A 1 79 ? -8.121 1.181 -14.404 1.00 94.50 79 LYS A N 1
ATOM 647 C CA . LYS A 1 79 ? -9.013 0.522 -15.368 1.00 94.50 79 LYS A CA 1
ATOM 648 C C . LYS A 1 79 ? -10.489 0.898 -15.185 1.00 94.50 79 LYS A C 1
ATOM 650 O O . LYS A 1 79 ? -11.210 0.974 -16.178 1.00 94.50 79 LYS A O 1
ATOM 655 N N . TYR A 1 80 ? -10.957 1.096 -13.951 1.00 96.19 80 TYR A N 1
ATOM 656 C CA . TYR A 1 80 ? -12.378 1.341 -13.661 1.00 96.19 80 TYR A CA 1
ATOM 657 C C . TYR A 1 80 ? -12.726 2.807 -13.370 1.00 96.19 80 TYR A C 1
ATOM 659 O O . TYR A 1 80 ? -13.878 3.194 -13.555 1.00 96.19 80 TYR A O 1
ATOM 667 N N . PHE A 1 81 ? -11.768 3.617 -12.914 1.00 93.19 81 PHE A N 1
ATOM 668 C CA . PHE A 1 81 ? -12.010 4.958 -12.364 1.00 93.19 81 PHE A CA 1
ATOM 669 C C . PHE A 1 81 ? -11.238 6.082 -13.076 1.00 93.19 81 PHE A 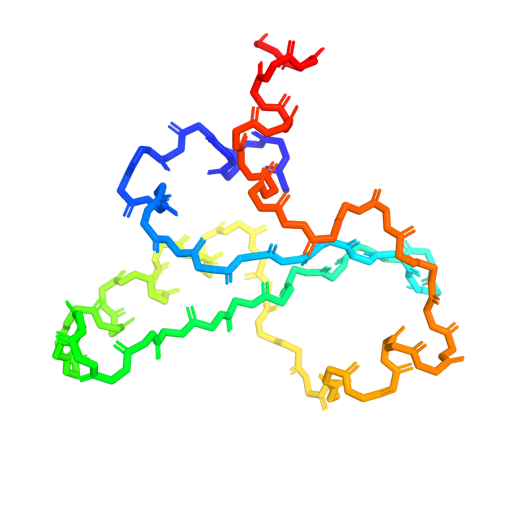C 1
ATOM 671 O O . PHE A 1 81 ? -11.011 7.118 -12.452 1.00 93.19 81 PHE A O 1
ATOM 678 N N . HIS A 1 82 ? -10.843 5.861 -14.339 1.00 64.81 82 HIS A N 1
ATOM 679 C CA . HIS A 1 82 ? -10.113 6.796 -15.218 1.00 64.81 82 HIS A CA 1
ATOM 680 C C . HIS A 1 82 ? -10.254 8.290 -14.853 1.00 64.81 82 HIS A C 1
ATOM 682 O O . HIS A 1 82 ? -11.360 8.852 -15.004 1.00 64.81 82 HIS A O 1
#

Secondary structure (DSSP, 8-state):
-TTGGG-GGGTTSEEEEEEETTEEEEEEE--TTT--HHHHHHHHHHHHTSS----S-HHHHHHHSEEEESS-HHHHHHHHH-

Radius of gyration: 12.52 Å; Cα contacts (8 Å, |Δi|>4): 95; chains: 1; bounding box: 32×25×28 Å

Organism: NCBI:txid38875

pLDDT: mean 94.34, std 4.3, range [64.81, 98.5]

Solvent-accessible surface area (backbone atoms only — not comparable to full-atom values): 5079 Å² total; per-residue (Å²): 96,78,79,55,36,72,46,72,91,54,71,86,46,51,25,30,31,31,40,47,94,96,40,78,47,76,50,77,49,82,58,80,91,78,49,55,73,70,52,50,55,54,51,48,54,59,54,50,76,68,47,76,91,67,94,70,55,69,67,55,43,71,74,74,28,45,79,76,33,88,55,50,39,39,64,54,46,45,74,78,67,113

Sequence (82 aa):
VISLSKRTELDELQTKLFSFKNKYYLSVEFPDDLFEEEDIDNLLSILLEYGDESSLTVHRLQEYGNLIIDENVFATINKYFH

Nearest PDB structures (foldseek):
  3jtp-assembly1_A  TM=9.264E-01  e=1.882E-07  Bacillus subtilis
  2y1r-assembly13_M  TM=9.418E-01  e=5.450E-07  Bacillus subtilis
  2y1r-assembly15_O  TM=9.331E-01  e=1.578E-06  Bacillus subtilis
  2y1r-assembly14_N  TM=9.431E-01  e=1.904E-06  Bacillus subtilis
  9au6-assembly1_D  TM=3.393E-01  e=4.906E+00  Geovibrio thiophilus

Foldseek 3Di:
DLVLLVPPLCQPWWWWWWDDPNDIDIDTDDPPVHDDPVSVVVVVVSVVVPHDDDPDDPVCCVVHIGTDGNTRVSVVSVVPPD

Mean predicted aligned error: 2.73 Å

InterPro domains:
  IPR008681 Negative regulator of genetic competence, MecA [PF05389] (1-76)
  IPR008681 Negative regulator of genetic competence, MecA [PTHR39161] (1-81)
  IPR038471 MecA, C-terminal domain superfamily [G3DSA:3.30.70.1950] (1-82)